Protein AF-A0A3M1YVD2-F1 (afdb_monomer)

Radius of gyration: 32.81 Å; Cα contacts (8 Å, |Δi|>4): 5; chains: 1; bounding box: 66×72×77 Å

Solvent-accessible surface area (backbone atoms only — not comparable to full-atom values): 8981 Å² total; per-residue (Å²): 136,86,85,81,81,82,74,85,73,77,80,91,67,62,67,70,61,57,51,52,56,48,51,69,60,57,77,75,71,85,79,88,83,87,88,84,79,92,87,87,89,78,86,72,72,75,71,64,61,64,69,62,63,71,75,68,77,84,78,88,84,81,66,70,65,62,61,47,55,55,51,52,54,55,51,60,64,66,71,64,75,50,72,67,56,50,54,52,49,66,75,49,67,90,67,87,78,50,72,67,59,52,44,69,74,47,42,62,57,59,53,49,53,50,52,55,49,51,52,52,52,52,49,53,52,51,52,53,54,49,51,68,69,76,105

Foldseek 3Di:
DDDDDDDPDDPPDDVVVVVVVCVVVVVPPPDDDDDDDDDDPDPPPPPVVPVVVVVPPPPPDDDPVVVVVVVVVVVVVVVDQPPVNVVVCVVPPPDDQDPVNVCVVCVVVVVVVVVVVVVVVVVVVVVVVVVVVVD

Secondary structure (DSSP, 8-state):
--------------HHHHHHHHHHHHTT--S----------SSSTTTHHHHHHSTTSSS--S-HHHHHHHHHHHHHTTS---HHHHHHHHHS-S----HHHHHHHHHHHHHHHHHHHHHHHHHHHHHHHHHHHH-

Structure (mmCIF, N/CA/C/O backbone):
data_AF-A0A3M1YVD2-F1
#
_entry.id   AF-A0A3M1YVD2-F1
#
loop_
_atom_site.group_PDB
_atom_site.id
_atom_site.type_symbol
_atom_site.label_atom_id
_atom_site.label_alt_id
_atom_site.label_comp_id
_atom_site.label_asym_id
_atom_site.label_entity_id
_atom_site.label_seq_id
_atom_site.pdbx_PDB_ins_code
_atom_site.Cartn_x
_atom_site.Cartn_y
_atom_site.Cartn_z
_atom_site.occupancy
_atom_site.B_iso_or_equiv
_atom_site.auth_seq_id
_atom_site.auth_comp_id
_atom_site.auth_asym_id
_atom_site.auth_atom_id
_atom_site.pdbx_PDB_model_num
ATOM 1 N N . MET A 1 1 ? 18.889 22.674 34.746 1.00 39.16 1 MET A N 1
ATOM 2 C CA . MET A 1 1 ? 17.460 23.056 34.645 1.00 39.16 1 MET A CA 1
ATOM 3 C C . MET A 1 1 ? 16.986 22.858 33.208 1.00 39.16 1 MET A C 1
ATOM 5 O O . MET A 1 1 ? 17.497 23.528 32.322 1.00 39.16 1 MET A O 1
ATOM 9 N N . ALA A 1 2 ? 16.073 21.917 32.948 1.00 52.41 2 ALA A N 1
ATOM 10 C CA . ALA A 1 2 ? 15.639 21.578 31.588 1.00 52.41 2 ALA A CA 1
ATOM 11 C C . ALA A 1 2 ? 14.331 22.305 31.221 1.00 52.41 2 ALA A C 1
ATOM 13 O O . ALA A 1 2 ? 13.272 22.030 31.788 1.00 52.41 2 ALA A O 1
ATOM 14 N N . ARG A 1 3 ? 14.405 23.240 30.266 1.00 52.72 3 ARG A N 1
ATOM 15 C CA . ARG A 1 3 ? 13.254 23.973 29.715 1.00 52.72 3 ARG A CA 1
ATOM 16 C C . ARG A 1 3 ? 12.412 23.031 28.840 1.00 52.72 3 ARG A C 1
ATOM 18 O O . ARG A 1 3 ? 12.840 22.642 27.757 1.00 52.72 3 ARG A O 1
ATOM 25 N N . ARG A 1 4 ? 11.209 22.653 29.291 1.00 57.66 4 ARG A N 1
ATOM 26 C CA . ARG A 1 4 ? 10.265 21.837 28.501 1.00 57.66 4 ARG A CA 1
ATOM 27 C C . ARG A 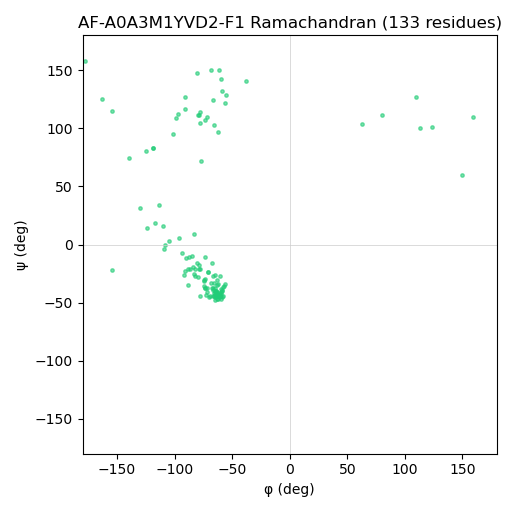1 4 ? 9.541 22.717 27.475 1.00 57.66 4 ARG A C 1
ATOM 29 O O . ARG A 1 4 ? 8.737 23.570 27.835 1.00 57.66 4 ARG A O 1
ATOM 36 N N . LYS A 1 5 ? 9.837 22.499 26.190 1.00 61.72 5 LYS A N 1
ATOM 37 C CA . LYS A 1 5 ? 9.231 23.181 25.034 1.00 61.72 5 LYS A CA 1
ATOM 38 C C . LYS A 1 5 ? 7.798 22.657 24.831 1.00 61.72 5 LYS A C 1
ATOM 40 O O . LYS A 1 5 ? 7.602 21.517 24.420 1.00 61.72 5 LYS A O 1
ATOM 45 N N . SER A 1 6 ? 6.800 23.475 25.163 1.00 53.78 6 SER A N 1
ATOM 46 C CA . SER A 1 6 ? 5.372 23.204 24.945 1.00 53.78 6 SER A CA 1
ATOM 47 C C . SER A 1 6 ? 5.066 23.162 23.441 1.00 53.78 6 SER A C 1
ATOM 49 O O . SER A 1 6 ? 4.963 24.207 22.799 1.00 53.78 6 SER A O 1
ATOM 51 N N . ARG A 1 7 ? 4.912 21.965 22.865 1.00 60.66 7 ARG A N 1
ATOM 52 C CA . ARG A 1 7 ? 4.338 21.795 21.522 1.00 60.66 7 ARG A CA 1
ATOM 53 C C . ARG A 1 7 ? 2.818 21.889 21.648 1.00 60.66 7 ARG A C 1
ATOM 55 O O . ARG A 1 7 ? 2.202 21.011 22.251 1.00 60.66 7 ARG A O 1
ATOM 62 N N . LYS A 1 8 ? 2.228 22.960 21.108 1.00 58.62 8 LYS A N 1
ATOM 63 C CA . LYS A 1 8 ? 0.778 23.094 20.928 1.00 58.62 8 LYS A CA 1
ATOM 64 C C . LYS A 1 8 ? 0.331 21.981 19.973 1.00 58.62 8 LYS A C 1
ATOM 66 O O . LYS A 1 8 ? 0.511 22.099 18.769 1.00 58.62 8 LYS A O 1
ATOM 71 N N . LYS A 1 9 ? -0.156 20.864 20.515 1.00 60.84 9 LYS A N 1
ATOM 72 C CA . LYS A 1 9 ? -0.858 19.839 19.737 1.00 60.84 9 LYS A CA 1
ATOM 73 C C . LYS A 1 9 ? -2.262 20.385 19.507 1.00 60.84 9 LYS A C 1
ATOM 75 O O . LYS A 1 9 ? -3.047 20.429 20.452 1.00 60.84 9 LYS A O 1
ATOM 80 N N . SER A 1 10 ? -2.547 20.858 18.300 1.00 62.81 10 SER A N 1
ATOM 81 C CA . SER A 1 10 ? -3.932 21.018 17.871 1.00 62.81 10 SER A CA 1
ATOM 82 C C . SER A 1 10 ? -4.603 19.638 17.946 1.00 62.81 10 SER A C 1
ATOM 84 O O . SER A 1 10 ? -4.001 18.642 17.528 1.00 62.81 10 SER A O 1
ATOM 86 N N . PRO A 1 11 ? -5.793 19.530 18.553 1.00 68.75 11 PRO A N 1
ATOM 87 C CA . PRO A 1 11 ? -6.604 18.325 18.463 1.00 68.75 11 PRO A CA 1
ATOM 88 C C . PRO A 1 11 ? -6.845 17.997 16.984 1.00 68.75 11 PRO A C 1
ATOM 90 O O . PRO A 1 11 ? -7.241 18.880 16.229 1.00 68.75 11 PRO A O 1
ATOM 93 N N . ASN A 1 12 ? -6.579 16.756 16.567 1.00 71.50 12 ASN A N 1
ATOM 94 C CA . ASN A 1 12 ? -6.918 16.281 15.224 1.00 71.50 12 ASN A CA 1
ATOM 95 C C . ASN A 1 12 ? -8.426 15.997 15.184 1.00 71.50 12 ASN A C 1
ATOM 97 O O . ASN A 1 12 ? -8.847 14.848 15.298 1.00 71.50 12 ASN A O 1
ATOM 101 N N . ILE A 1 13 ? -9.221 17.065 15.190 1.00 78.75 13 ILE A N 1
ATOM 102 C CA . ILE A 1 13 ? -10.673 17.000 15.044 1.00 78.75 13 ILE A C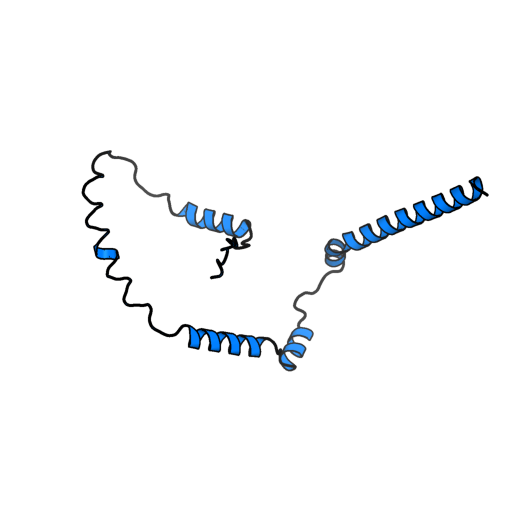A 1
ATOM 103 C C . ILE A 1 13 ? -10.954 17.123 13.540 1.00 78.75 13 ILE A C 1
ATOM 105 O O . ILE A 1 13 ? -10.431 18.058 12.927 1.00 78.75 13 ILE A O 1
ATOM 109 N N . PRO A 1 14 ? -11.718 16.196 12.938 1.00 78.25 14 PRO A N 1
ATOM 110 C CA . PRO A 1 14 ? -12.099 16.284 11.530 1.00 78.25 14 PRO A CA 1
ATOM 111 C C . PRO A 1 14 ? -12.884 17.577 11.263 1.00 78.25 14 PRO A C 1
ATOM 113 O O . PRO A 1 14 ? -13.659 18.019 12.113 1.00 78.25 14 PRO A O 1
ATOM 116 N N . GLN A 1 15 ? -12.653 18.196 10.100 1.00 79.56 15 GLN A N 1
ATOM 117 C CA . GLN A 1 15 ? -13.240 19.494 9.732 1.00 79.56 15 GLN A CA 1
ATOM 118 C C . GLN A 1 15 ? -14.772 19.487 9.785 1.00 79.56 15 GLN A C 1
ATOM 120 O O . GLN A 1 15 ? -15.352 20.444 10.291 1.00 79.56 15 GLN A O 1
ATOM 125 N N . ASP A 1 16 ? -15.396 18.370 9.423 1.00 81.38 16 ASP A N 1
ATOM 126 C CA . ASP A 1 16 ? -16.852 18.192 9.440 1.00 81.38 16 ASP A CA 1
ATOM 127 C C . ASP A 1 16 ? -17.462 18.426 10.836 1.00 81.38 16 ASP A C 1
ATOM 129 O O . ASP A 1 16 ? -18.518 19.038 10.974 1.00 81.38 16 ASP A O 1
ATOM 133 N N . VAL A 1 17 ? -16.757 18.031 11.905 1.00 84.06 17 VAL A N 1
ATOM 134 C CA . VAL A 1 17 ? -17.219 18.227 13.294 1.00 84.06 17 VAL A CA 1
ATOM 135 C C . VAL A 1 17 ? -17.109 19.695 13.719 1.00 84.06 17 VAL A C 1
ATOM 137 O O . VAL A 1 17 ? -17.888 20.168 14.545 1.00 84.06 17 VAL A O 1
ATOM 140 N N . LEU A 1 18 ? -16.147 20.439 13.165 1.00 79.81 18 LEU A N 1
ATOM 141 C CA . LEU A 1 18 ? -16.014 21.874 13.426 1.00 79.81 18 LEU A CA 1
ATOM 142 C C . LEU A 1 18 ? -17.089 22.682 12.701 1.00 79.81 18 LEU A C 1
ATOM 144 O O . LEU A 1 18 ? -17.544 23.686 13.245 1.00 79.81 18 LEU A O 1
ATOM 148 N N . GLU A 1 19 ? -17.476 22.267 11.498 1.00 82.88 19 GLU A N 1
ATOM 149 C CA . GLU A 1 19 ? -18.551 22.905 10.738 1.00 82.88 19 GLU A CA 1
ATOM 150 C C . GLU A 1 19 ? -19.911 22.639 11.381 1.00 82.88 19 GLU A C 1
ATOM 152 O O . GLU A 1 19 ? -20.643 23.592 11.644 1.00 82.88 19 GLU A O 1
ATOM 157 N N . GLN A 1 20 ? -20.185 21.395 11.783 1.00 86.06 20 GLN A N 1
ATOM 158 C CA . GLN A 1 20 ? -21.401 21.059 12.523 1.00 86.06 20 GLN A CA 1
ATOM 159 C C . GLN A 1 20 ? -21.517 21.859 13.832 1.00 86.06 20 GLN A C 1
ATOM 161 O O . GLN A 1 20 ? -22.558 22.447 14.111 1.00 86.06 20 GLN A O 1
ATOM 166 N N . ALA A 1 21 ? -20.430 21.975 14.605 1.00 83.50 21 ALA A N 1
ATOM 167 C CA . ALA A 1 21 ? -20.429 22.762 15.840 1.00 83.50 21 ALA A CA 1
ATOM 168 C C . ALA A 1 21 ? -20.609 24.274 15.604 1.00 83.50 21 ALA A C 1
ATOM 170 O O . ALA A 1 21 ? -21.085 24.986 16.490 1.00 83.50 21 ALA A O 1
ATOM 171 N N . ARG A 1 22 ? -20.207 24.795 14.435 1.00 80.62 22 ARG A N 1
ATOM 172 C CA . ARG A 1 22 ? -20.486 26.189 14.051 1.00 80.62 22 ARG A CA 1
ATOM 173 C C . ARG A 1 22 ? -21.945 26.379 13.671 1.00 80.62 22 ARG A C 1
ATOM 175 O O . ARG A 1 22 ? -22.496 27.417 14.006 1.00 80.62 22 ARG A O 1
ATOM 182 N N . GLN A 1 23 ? -22.545 25.399 13.008 1.00 80.88 23 GLN A N 1
ATOM 183 C CA . GLN A 1 23 ? -23.944 25.444 12.603 1.00 80.88 23 GLN A CA 1
ATOM 184 C C . GLN A 1 23 ? -24.877 25.342 13.819 1.00 80.88 23 GLN A C 1
ATOM 186 O O . GLN A 1 23 ? -25.750 26.183 13.984 1.00 80.88 23 GLN A O 1
ATOM 191 N N . GLU A 1 24 ? -24.597 24.425 14.750 1.00 76.31 24 GLU A N 1
ATOM 192 C CA . GLU A 1 24 ? -25.357 24.284 16.004 1.00 76.31 24 GLU A CA 1
ATOM 193 C C . GLU A 1 24 ? -25.258 25.520 16.921 1.00 76.31 24 GLU A C 1
ATOM 195 O O . GLU A 1 24 ? -26.201 25.821 17.646 1.00 76.31 24 GLU A O 1
ATOM 200 N N . ASN A 1 25 ? -24.142 26.260 16.893 1.00 68.44 25 ASN A N 1
ATOM 201 C CA . ASN A 1 25 ? -24.001 27.517 17.643 1.00 68.44 25 ASN A CA 1
ATOM 202 C C . ASN A 1 25 ? -24.488 28.757 16.872 1.00 68.44 25 ASN A C 1
ATOM 204 O O . ASN A 1 25 ? -24.718 29.792 17.496 1.00 68.44 25 ASN A O 1
ATOM 208 N N . GLY A 1 26 ? -24.576 28.688 15.541 1.00 56.25 26 GLY A N 1
ATOM 209 C CA . GLY A 1 26 ? -25.026 29.788 14.686 1.00 56.25 26 GLY A CA 1
ATOM 210 C C . GLY A 1 26 ? -26.537 30.008 14.746 1.00 56.25 26 GLY A C 1
ATOM 211 O O . GLY A 1 26 ? -26.975 31.150 14.684 1.00 56.25 26 GLY A O 1
ATOM 212 N N . ASP A 1 27 ? -27.308 28.942 14.971 1.00 50.94 27 ASP A N 1
ATOM 213 C CA . ASP A 1 27 ? -28.780 28.965 15.028 1.00 50.94 27 ASP A CA 1
ATOM 214 C C . ASP A 1 27 ? -29.368 29.386 16.396 1.00 50.94 27 ASP A C 1
ATOM 216 O O . ASP A 1 27 ? -30.572 29.287 16.611 1.00 50.94 27 ASP A O 1
ATOM 220 N N . VAL A 1 28 ? -28.554 29.874 17.346 1.00 53.00 28 VAL A N 1
ATOM 221 C CA . VAL A 1 28 ? -29.027 30.342 18.676 1.00 53.00 28 VAL A CA 1
ATOM 222 C C . VAL A 1 28 ? -28.911 31.869 18.837 1.00 53.00 28 VAL A C 1
ATOM 224 O O . VAL A 1 28 ? -28.959 32.386 19.950 1.00 53.00 28 VAL A O 1
ATOM 227 N N . ALA A 1 29 ? -28.741 32.625 17.748 1.00 53.00 29 ALA A N 1
ATOM 228 C CA . ALA A 1 29 ? -28.556 34.080 17.810 1.00 53.00 29 ALA A CA 1
ATOM 229 C C . ALA A 1 29 ? -29.462 34.886 16.865 1.00 53.00 29 ALA A C 1
ATOM 231 O O . ALA A 1 29 ? -29.077 35.971 16.435 1.00 53.00 29 ALA A O 1
ATOM 232 N N . GLU A 1 30 ? -30.673 34.404 16.588 1.00 53.00 30 GLU A N 1
ATOM 233 C CA . GLU A 1 30 ? -31.735 35.240 16.022 1.00 53.00 30 GLU A CA 1
ATOM 234 C C . GLU A 1 30 ? -32.920 35.289 16.988 1.00 53.00 30 GLU A C 1
ATOM 236 O O . GLU A 1 30 ? -33.859 34.515 16.867 1.00 53.00 30 GLU A O 1
ATOM 241 N N . ASP A 1 31 ? -32.831 36.175 17.985 1.00 47.41 31 ASP A N 1
ATOM 242 C CA . ASP A 1 31 ? -33.984 36.965 18.428 1.00 47.41 31 ASP A CA 1
ATOM 243 C C . ASP A 1 31 ? -33.542 38.178 19.274 1.00 47.41 31 ASP A C 1
ATOM 245 O O . ASP A 1 31 ? -32.835 38.059 20.273 1.00 47.41 31 ASP A O 1
ATOM 249 N N . GLU A 1 32 ? -33.996 39.346 18.812 1.00 48.28 32 GLU A N 1
ATOM 250 C CA . GLU A 1 32 ? -34.186 40.619 19.521 1.00 48.28 32 GLU A CA 1
ATOM 251 C C . GLU A 1 32 ? -32.968 41.344 20.138 1.00 48.28 32 GLU A C 1
ATOM 253 O O . GLU A 1 32 ? -32.531 41.095 21.258 1.00 48.28 32 GLU A O 1
ATOM 258 N N . ASN A 1 33 ? -32.516 42.411 19.470 1.00 38.72 33 ASN A N 1
ATOM 259 C CA . ASN A 1 33 ? -32.923 43.790 19.799 1.00 38.72 33 ASN A CA 1
ATOM 260 C C . ASN A 1 33 ? -31.883 44.782 19.248 1.00 38.72 33 ASN A C 1
ATOM 262 O O . ASN A 1 33 ? -30.745 44.868 19.712 1.00 38.72 33 ASN A O 1
ATOM 266 N N . ALA A 1 34 ? -32.291 45.527 18.225 1.00 47.06 34 ALA A N 1
ATOM 267 C CA . ALA A 1 34 ? -31.571 46.690 17.749 1.00 47.06 34 ALA A CA 1
ATOM 268 C C . ALA A 1 34 ? -31.891 47.889 18.648 1.00 47.06 34 ALA A C 1
ATOM 270 O O . ALA A 1 34 ? -33.034 48.057 19.056 1.00 47.06 34 ALA A O 1
ATOM 271 N N . GLN A 1 35 ? -30.892 48.766 18.800 1.00 43.97 35 GLN A N 1
ATOM 272 C CA . GLN A 1 35 ? -30.976 50.175 19.207 1.00 43.97 35 GLN A CA 1
ATOM 273 C C . GLN A 1 35 ? -30.432 50.504 20.612 1.00 43.97 35 GLN A C 1
ATOM 275 O O . GLN A 1 35 ? -30.843 49.945 21.625 1.00 43.97 35 GLN A O 1
ATOM 280 N N . SER A 1 36 ? -29.536 51.501 20.591 1.00 43.59 36 SER A N 1
ATOM 281 C CA . SER A 1 36 ? -29.203 52.471 21.648 1.00 43.59 36 SER A CA 1
ATOM 282 C C . SER A 1 36 ? -27.802 52.385 22.277 1.00 43.59 36 SER A C 1
ATOM 284 O O . SER A 1 36 ? -27.530 51.614 23.187 1.00 43.59 36 SER A O 1
ATOM 286 N N . GLU A 1 37 ? -26.967 53.300 21.773 1.00 49.28 37 GLU A N 1
ATOM 287 C CA . GLU A 1 37 ? -26.202 54.297 22.538 1.00 49.28 37 GLU A CA 1
ATOM 288 C C . GLU A 1 37 ? -24.888 53.909 23.242 1.00 49.28 37 GLU A C 1
ATOM 290 O O . GLU A 1 37 ? -24.813 53.244 24.272 1.00 49.28 37 GLU A O 1
ATOM 295 N N . GLU A 1 38 ? -23.829 54.483 22.664 1.00 52.91 38 GLU A N 1
ATOM 296 C CA . GLU A 1 38 ? -22.628 54.972 23.327 1.00 5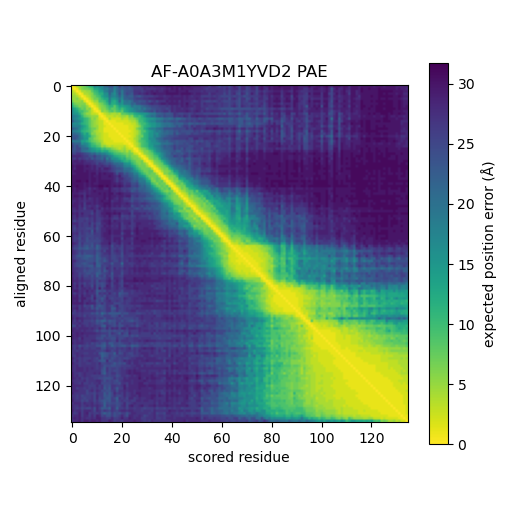2.9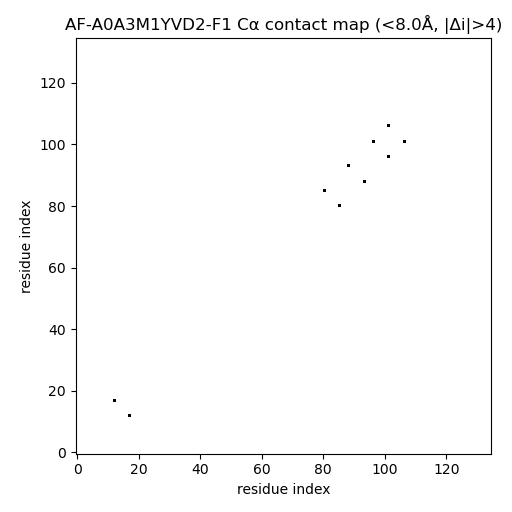1 38 GLU A CA 1
ATOM 297 C C . GLU A 1 38 ? -22.911 55.643 24.680 1.00 52.91 38 GLU A C 1
ATOM 299 O O . GLU A 1 38 ? -23.808 56.471 24.802 1.00 52.91 38 GLU A O 1
ATOM 304 N N . THR A 1 39 ? -22.011 55.363 25.628 1.00 50.06 39 THR A N 1
ATOM 305 C CA . THR A 1 39 ? -21.581 56.134 26.816 1.00 50.06 39 THR A CA 1
ATOM 306 C C . THR A 1 39 ? -21.754 55.357 28.122 1.00 50.06 39 THR A C 1
ATOM 308 O O . THR A 1 39 ? -22.844 55.264 28.662 1.00 50.06 39 THR A O 1
ATOM 311 N N . ALA A 1 40 ? -20.637 54.805 28.628 1.00 49.78 40 ALA A N 1
ATOM 312 C CA . ALA A 1 40 ? -20.310 54.566 30.051 1.00 49.78 40 ALA A CA 1
ATOM 313 C C . ALA A 1 40 ? -19.405 53.332 30.240 1.00 49.78 40 ALA A C 1
ATOM 315 O O . ALA A 1 40 ? -19.735 52.390 30.956 1.00 49.78 40 ALA A O 1
ATOM 316 N N . THR A 1 41 ? -18.216 53.325 29.639 1.00 54.31 41 THR A N 1
ATOM 317 C CA . THR A 1 41 ? -17.187 52.319 29.943 1.00 54.31 41 THR A CA 1
ATOM 318 C C . THR A 1 41 ? -15.945 53.002 30.486 1.00 54.31 41 THR A C 1
ATOM 320 O O . THR A 1 41 ? -15.004 53.231 29.737 1.00 54.31 41 THR A O 1
ATOM 323 N N . GLU A 1 42 ? -15.916 53.314 31.785 1.00 53.72 42 GLU A N 1
ATOM 324 C CA . GLU A 1 42 ? -14.610 53.477 32.450 1.00 53.72 42 GLU A CA 1
ATOM 325 C C . GLU A 1 42 ? -14.586 53.219 33.964 1.00 53.72 42 GLU A C 1
ATOM 327 O O . GLU A 1 42 ? -13.546 52.824 34.479 1.00 53.72 42 GLU A O 1
ATOM 332 N N . ASN A 1 43 ? -15.705 53.304 34.695 1.00 52.53 43 ASN A N 1
ATOM 333 C CA . ASN A 1 43 ? -15.639 53.266 36.168 1.00 52.53 43 ASN A CA 1
ATOM 334 C C . ASN A 1 43 ? -16.071 51.962 36.870 1.00 52.53 43 ASN A C 1
ATOM 336 O O . ASN A 1 43 ? -15.987 51.889 38.093 1.00 52.53 43 ASN A O 1
ATOM 340 N N . GLU A 1 44 ? -16.437 50.892 36.154 1.00 50.31 44 GLU A N 1
ATOM 341 C CA . GLU A 1 44 ? -16.854 49.617 36.785 1.00 50.31 44 GLU A CA 1
ATOM 342 C C . GLU A 1 44 ? -15.837 48.463 36.640 1.00 50.31 44 GLU A C 1
ATOM 344 O O . GLU A 1 44 ? -16.023 47.364 37.166 1.00 50.31 44 GLU A O 1
ATOM 349 N N . ALA A 1 45 ? -14.705 48.701 35.971 1.00 51.81 45 ALA A N 1
ATOM 350 C CA . ALA A 1 45 ? -13.710 47.663 35.692 1.00 51.81 45 ALA A CA 1
ATOM 351 C C . ALA A 1 45 ? -12.764 47.354 36.873 1.00 51.81 45 ALA A C 1
ATOM 353 O O . ALA A 1 45 ? -12.110 46.309 36.883 1.00 51.81 45 ALA A O 1
ATOM 354 N N . VAL A 1 46 ? -12.687 48.219 37.892 1.00 54.47 46 VAL A N 1
ATOM 355 C CA . VAL A 1 46 ? -11.659 48.100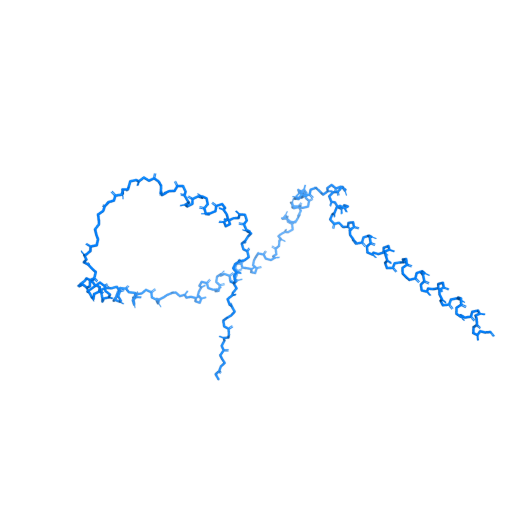 38.947 1.00 54.47 46 VAL A CA 1
ATOM 356 C C . VAL A 1 46 ? -12.132 47.270 40.152 1.00 54.47 46 VAL A C 1
ATOM 358 O O . VAL A 1 46 ? -11.329 46.598 40.796 1.00 54.47 46 VAL A O 1
ATOM 361 N N . VAL A 1 47 ? -13.441 47.200 40.427 1.00 55.00 47 VAL A N 1
ATOM 362 C CA . VAL A 1 47 ? -13.965 46.535 41.644 1.00 55.00 47 VAL A CA 1
ATOM 363 C C . VAL A 1 47 ? -14.291 45.042 41.428 1.00 55.00 47 VAL A C 1
ATOM 365 O O . VAL A 1 47 ? -14.245 44.239 42.366 1.00 55.00 47 VAL A O 1
ATOM 368 N N . ALA A 1 48 ? -14.540 44.607 40.188 1.00 52.75 48 ALA A N 1
ATOM 369 C CA . ALA A 1 48 ? -14.885 43.213 39.873 1.00 52.75 48 ALA A CA 1
ATOM 370 C C . ALA A 1 48 ? -13.674 42.250 39.839 1.00 52.75 48 ALA A C 1
ATOM 372 O O . ALA A 1 48 ? -13.825 41.033 40.007 1.00 52.75 48 ALA A O 1
ATOM 373 N N . VAL A 1 49 ? -12.455 42.772 39.665 1.00 54.72 49 VAL A N 1
ATOM 374 C CA . VAL A 1 49 ? -11.232 41.962 39.500 1.00 54.72 49 VAL A CA 1
ATOM 375 C C . VAL A 1 49 ? -10.695 41.439 40.840 1.00 54.72 49 VAL A C 1
ATOM 377 O O . VAL A 1 49 ? -10.137 40.339 40.908 1.00 54.72 49 VAL A O 1
ATOM 380 N N . GLU A 1 50 ? -10.942 42.142 41.947 1.00 50.75 50 GLU A N 1
ATOM 381 C CA . GLU A 1 50 ? -10.368 41.779 43.248 1.00 50.75 50 GLU A CA 1
ATOM 382 C C . GLU A 1 50 ? -11.157 40.677 43.985 1.00 50.75 50 GLU A C 1
ATOM 384 O O . GLU A 1 50 ? -10.585 39.852 44.703 1.00 50.75 50 GLU A O 1
ATOM 389 N N . ARG A 1 51 ? -12.469 40.554 43.737 1.00 49.44 51 ARG A N 1
ATOM 390 C CA . ARG A 1 51 ? -13.309 39.505 44.354 1.00 49.44 51 ARG A CA 1
ATOM 391 C C . ARG A 1 51 ? -13.146 38.123 43.705 1.00 49.44 51 ARG A C 1
ATOM 393 O O . ARG A 1 51 ? -13.40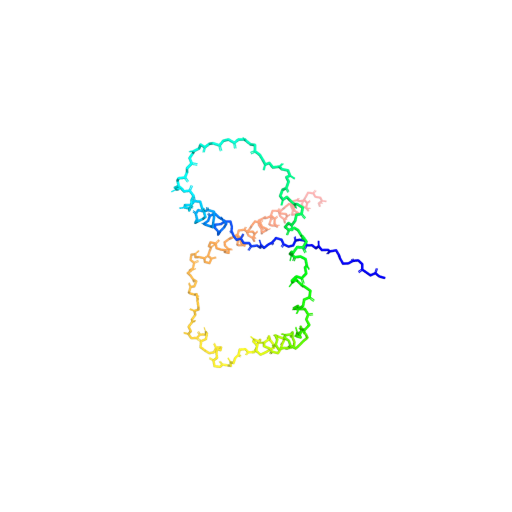5 37.103 44.349 1.00 49.44 51 ARG A O 1
ATOM 400 N N . ARG A 1 52 ? -12.653 38.046 42.461 1.00 51.38 52 ARG A N 1
ATOM 401 C CA . ARG A 1 52 ? -12.484 36.777 41.719 1.00 51.38 52 ARG A CA 1
ATOM 402 C C . ARG A 1 52 ? -11.174 36.045 42.041 1.00 51.38 52 ARG A C 1
ATOM 404 O O . ARG A 1 52 ? -11.081 34.832 41.841 1.00 51.38 52 ARG A O 1
ATOM 411 N N . SER A 1 53 ? -10.180 36.741 42.594 1.00 50.91 53 SER A N 1
ATOM 412 C CA . SER A 1 53 ? -8.847 36.187 42.881 1.00 50.91 53 SER A CA 1
ATOM 413 C C . SER A 1 53 ? -8.765 35.424 44.214 1.00 50.91 53 SER A C 1
ATOM 415 O O . SER A 1 53 ? -7.979 34.480 44.337 1.00 50.91 53 SER A O 1
ATOM 417 N N . ARG A 1 54 ? -9.624 35.736 45.197 1.00 48.97 54 ARG A N 1
ATOM 418 C CA . ARG A 1 54 ? -9.598 35.084 46.525 1.00 48.97 54 ARG A CA 1
ATOM 419 C C . ARG A 1 54 ? -10.318 33.731 46.585 1.00 48.97 54 ARG A C 1
ATOM 421 O O . ARG A 1 54 ? -9.977 32.900 47.423 1.00 48.97 54 ARG A O 1
ATOM 428 N N . ARG A 1 55 ? -11.243 33.436 45.662 1.00 49.50 55 ARG A N 1
ATOM 429 C CA . ARG A 1 55 ? -12.011 32.168 45.661 1.00 49.50 55 ARG A CA 1
ATOM 430 C C . ARG A 1 55 ? -11.305 30.988 44.975 1.00 49.50 55 ARG A C 1
ATOM 432 O O . ARG A 1 55 ? -11.752 29.852 45.110 1.00 49.50 55 ARG A O 1
ATOM 439 N N . ARG A 1 56 ? -10.188 31.216 44.270 1.00 53.00 56 ARG A N 1
ATOM 440 C CA . ARG A 1 56 ? -9.478 30.174 43.495 1.00 53.00 56 ARG A CA 1
ATOM 441 C C . ARG A 1 56 ? -8.338 29.460 44.230 1.00 53.00 56 ARG A C 1
ATOM 443 O O . ARG A 1 56 ? -7.820 28.482 43.705 1.00 53.00 56 ARG A O 1
ATOM 450 N N . ARG A 1 57 ? -7.957 29.890 45.438 1.00 52.25 57 ARG A N 1
ATOM 451 C CA . ARG A 1 57 ? -6.760 29.369 46.136 1.00 52.25 57 ARG A CA 1
ATOM 452 C C . ARG A 1 57 ? -7.004 28.252 47.162 1.00 52.25 57 ARG A C 1
ATOM 454 O O . ARG A 1 57 ? -6.060 27.839 47.818 1.00 52.25 57 ARG A O 1
ATOM 461 N N . ARG A 1 58 ? -8.227 27.724 47.300 1.00 51.91 58 ARG A N 1
ATOM 462 C CA . ARG A 1 58 ? -8.550 26.693 48.317 1.00 51.91 58 ARG A CA 1
ATOM 463 C C . ARG A 1 58 ? -8.994 25.325 47.773 1.00 51.91 58 ARG A C 1
ATOM 465 O O . ARG A 1 58 ? -9.580 24.546 48.509 1.00 51.91 58 ARG A O 1
ATOM 472 N N . ARG A 1 59 ? -8.728 24.998 46.500 1.00 55.84 59 ARG A N 1
ATOM 473 C CA . ARG A 1 59 ? -9.180 23.727 45.880 1.00 55.84 59 ARG A CA 1
ATOM 474 C C . ARG A 1 59 ? -8.080 22.849 45.262 1.00 55.84 59 ARG A C 1
ATOM 476 O O . ARG A 1 59 ? -8.398 21.932 44.516 1.00 55.84 59 ARG A O 1
ATOM 483 N N . SER A 1 60 ? -6.800 23.089 45.552 1.00 57.22 60 SER A N 1
ATOM 484 C CA . SER A 1 60 ? -5.684 22.405 44.871 1.00 57.22 60 SER A CA 1
ATOM 485 C C . SER A 1 60 ? -4.860 21.464 45.755 1.00 57.22 60 SER A C 1
ATOM 487 O O . SER A 1 60 ? -3.654 21.338 45.556 1.00 57.22 60 SER A O 1
ATOM 489 N N . SER A 1 61 ? -5.477 20.796 46.726 1.00 63.69 61 SER A N 1
ATOM 490 C CA . SER A 1 61 ? -4.764 19.865 47.605 1.00 63.69 61 SER A CA 1
ATOM 491 C C . SER A 1 61 ? -5.589 18.612 47.884 1.00 63.69 61 SER A C 1
ATOM 493 O O . SER A 1 61 ? -6.146 18.487 48.966 1.00 63.69 61 SER A O 1
ATOM 495 N N . GLN A 1 62 ? -5.689 17.716 46.889 1.00 59.91 62 GLN A N 1
ATOM 496 C CA . GLN A 1 62 ? -5.907 16.263 47.042 1.00 59.91 62 GLN A CA 1
ATOM 497 C C . GLN A 1 62 ? -5.920 15.549 45.662 1.00 59.91 62 GLN A C 1
ATOM 499 O O . GLN A 1 62 ? -6.135 16.190 44.634 1.00 59.91 62 GLN A O 1
ATOM 504 N N . PRO A 1 63 ? -5.655 14.231 45.590 1.00 56.72 63 PRO A N 1
ATOM 505 C CA . PRO A 1 63 ? -4.365 13.595 45.338 1.00 56.72 63 PRO A CA 1
ATOM 506 C C . PRO A 1 63 ? -4.216 13.161 43.863 1.00 56.72 63 PRO A C 1
ATOM 508 O O . PRO A 1 63 ? -4.825 12.194 43.401 1.00 56.72 63 PRO A O 1
ATOM 511 N N . SER A 1 64 ? -3.363 13.847 43.103 1.00 68.25 64 SER A N 1
ATOM 512 C CA . SER A 1 64 ? -3.104 13.522 41.691 1.00 68.25 64 SER A CA 1
ATOM 513 C C . SER A 1 64 ? -2.315 12.219 41.498 1.00 68.25 64 SER A C 1
ATOM 515 O O . SER A 1 64 ? -2.439 11.589 40.451 1.00 68.25 64 SER A O 1
ATOM 517 N N . ALA A 1 65 ? -1.549 11.782 42.503 1.00 70.00 65 ALA A N 1
ATOM 518 C CA . ALA A 1 65 ? -0.763 10.550 42.446 1.00 70.00 65 ALA A CA 1
ATOM 519 C C . ALA A 1 65 ? -1.638 9.284 42.526 1.00 70.00 65 ALA A C 1
ATOM 521 O O . ALA A 1 65 ? -1.470 8.379 41.710 1.00 70.00 65 ALA A O 1
ATOM 522 N N . ALA A 1 66 ? -2.629 9.254 43.427 1.00 72.81 66 ALA A N 1
ATOM 523 C CA . ALA A 1 66 ? -3.539 8.114 43.583 1.00 72.81 66 ALA A CA 1
ATOM 524 C C . ALA A 1 66 ? -4.398 7.887 42.324 1.00 72.81 66 ALA A C 1
ATOM 526 O O . ALA A 1 66 ? -4.469 6.776 41.805 1.00 72.81 66 ALA A O 1
ATOM 527 N N . ARG A 1 67 ? -4.945 8.966 41.743 1.00 75.69 67 ARG A N 1
ATOM 528 C CA . ARG A 1 67 ? -5.702 8.891 40.478 1.00 75.69 67 ARG A CA 1
ATOM 529 C C . 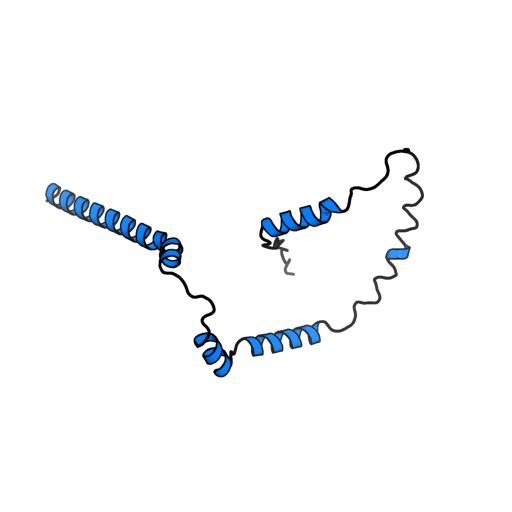ARG A 1 67 ? -4.847 8.465 39.281 1.00 75.69 67 ARG A C 1
ATOM 531 O O . ARG A 1 67 ? -5.380 7.943 38.303 1.00 75.69 67 ARG A O 1
ATOM 538 N N . LYS A 1 68 ? -3.535 8.712 39.320 1.00 79.19 68 LYS A N 1
ATOM 539 C CA . LYS A 1 68 ? -2.617 8.313 38.247 1.00 79.19 68 LYS A CA 1
ATOM 540 C C . LYS A 1 68 ? -2.284 6.822 38.333 1.00 79.19 68 LYS A C 1
ATOM 542 O O . LYS A 1 68 ? -2.402 6.135 37.324 1.00 79.19 68 LYS A O 1
ATOM 547 N N . ALA A 1 69 ? -1.998 6.318 39.534 1.00 80.44 69 ALA A N 1
ATOM 548 C CA . ALA A 1 69 ? -1.779 4.892 39.773 1.00 80.44 69 ALA A CA 1
ATOM 549 C C . ALA A 1 69 ? -3.008 4.044 39.393 1.00 80.44 69 ALA A C 1
ATOM 551 O O . ALA A 1 69 ? -2.874 3.015 38.732 1.00 80.44 69 ALA A O 1
ATOM 552 N N . GLU A 1 70 ? -4.217 4.515 39.714 1.00 81.19 70 GLU A N 1
ATOM 553 C CA . GLU A 1 70 ? -5.459 3.826 39.346 1.00 81.19 70 GLU A CA 1
ATOM 554 C C . GLU A 1 70 ? -5.677 3.764 37.821 1.00 81.19 70 GLU A C 1
ATOM 556 O O . GLU A 1 70 ? -6.108 2.741 37.283 1.00 81.19 70 GLU A O 1
ATOM 561 N N . ARG A 1 71 ? -5.322 4.829 37.087 1.00 80.56 71 ARG A N 1
ATOM 562 C CA . ARG A 1 71 ? -5.376 4.831 35.615 1.00 80.56 71 ARG A CA 1
ATOM 563 C C . ARG A 1 71 ? -4.374 3.863 34.992 1.00 80.56 71 ARG A C 1
ATOM 565 O O . ARG A 1 71 ? -4.717 3.210 34.007 1.00 80.56 71 ARG A O 1
ATOM 572 N N . ASP A 1 72 ? -3.175 3.756 35.551 1.00 79.00 72 ASP A N 1
ATOM 573 C CA . ASP A 1 72 ? -2.136 2.870 35.021 1.00 79.00 72 ASP A CA 1
ATOM 574 C C . ASP A 1 72 ? -2.472 1.389 35.273 1.00 79.00 72 ASP A C 1
ATOM 576 O O . ASP A 1 72 ? -2.299 0.559 34.378 1.00 79.00 72 ASP A O 1
ATOM 580 N N . LEU A 1 73 ? -3.067 1.057 36.424 1.00 74.88 73 LEU A N 1
ATOM 581 C CA . LEU A 1 73 ? -3.585 -0.289 36.710 1.00 74.88 73 LEU A CA 1
ATOM 582 C C . LEU A 1 73 ? -4.745 -0.676 35.778 1.00 74.88 73 LEU A C 1
ATOM 584 O O . LEU A 1 73 ? -4.786 -1.796 35.266 1.00 74.88 73 LEU A O 1
ATOM 588 N N . ARG A 1 74 ? -5.654 0.264 35.489 1.00 73.44 74 ARG A N 1
ATOM 589 C CA . ARG A 1 74 ? -6.740 0.056 34.515 1.00 73.44 74 ARG A CA 1
ATOM 590 C C . ARG A 1 74 ? -6.232 -0.127 33.086 1.00 73.44 74 ARG A C 1
ATOM 592 O O . ARG A 1 74 ? -6.849 -0.860 32.323 1.00 73.44 74 ARG A O 1
ATOM 599 N N . ARG A 1 75 ? -5.125 0.523 32.710 1.00 71.94 75 ARG A N 1
ATOM 600 C CA . ARG A 1 75 ? -4.512 0.363 31.382 1.00 71.94 75 ARG A CA 1
ATOM 601 C C . ARG A 1 75 ? -3.841 -0.994 31.214 1.00 71.94 75 ARG A C 1
ATOM 603 O O . ARG A 1 75 ? -4.027 -1.603 30.170 1.00 71.94 75 ARG A O 1
ATOM 610 N N . LYS A 1 76 ? -3.134 -1.487 32.237 1.00 68.88 76 LYS A N 1
ATOM 611 C CA . LYS A 1 76 ? -2.511 -2.821 32.202 1.00 68.88 76 LYS A CA 1
ATOM 612 C C . LYS A 1 76 ? -3.549 -3.935 32.045 1.00 68.88 76 LYS A C 1
ATOM 614 O O . LYS A 1 76 ? -3.389 -4.783 31.183 1.00 68.88 76 LYS A O 1
ATOM 619 N N . LYS A 1 77 ? -4.672 -3.855 32.770 1.00 64.81 77 LYS A N 1
ATOM 620 C CA . LYS A 1 77 ? -5.790 -4.807 32.619 1.00 64.81 77 LYS A CA 1
ATOM 621 C C . LYS A 1 77 ? -6.538 -4.718 31.283 1.00 64.81 77 LYS A C 1
ATOM 623 O O . LYS A 1 77 ? -7.288 -5.624 30.962 1.00 64.81 77 LYS A O 1
ATOM 628 N N . LYS A 1 78 ? -6.374 -3.635 30.516 1.00 68.44 78 LYS A N 1
ATOM 629 C CA . LYS A 1 78 ? -7.039 -3.456 29.213 1.00 68.44 78 LYS A CA 1
ATOM 630 C C . LYS A 1 78 ? -6.257 -4.047 28.037 1.00 68.44 78 LYS A C 1
ATOM 632 O O . LYS A 1 78 ? -6.789 -4.055 26.934 1.00 68.44 78 LYS A O 1
ATOM 637 N N . GLY A 1 79 ? -5.003 -4.451 28.251 1.00 71.75 79 GLY A N 1
ATOM 638 C CA . GLY A 1 79 ? -4.138 -4.985 27.196 1.00 71.75 79 GLY A CA 1
ATOM 639 C C . GLY A 1 79 ? -4.295 -6.487 26.959 1.00 71.75 79 GLY A C 1
ATO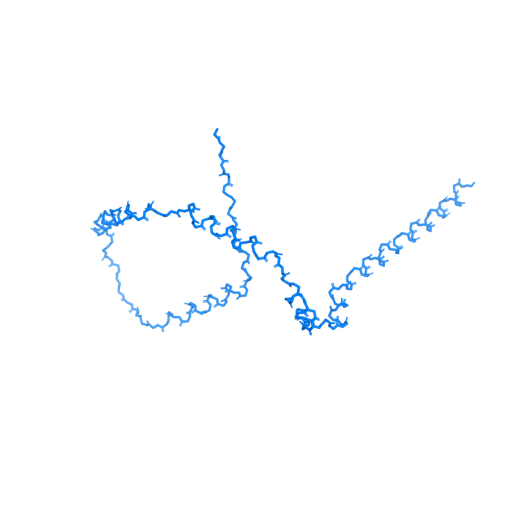M 640 O O . GLY A 1 79 ? -3.957 -6.962 25.882 1.00 71.75 79 GLY A O 1
ATOM 641 N N . GLU A 1 80 ? -4.823 -7.221 27.935 1.00 80.31 80 GLU A N 1
ATOM 642 C CA . GLU A 1 80 ? -5.016 -8.668 27.850 1.00 80.31 80 GLU A CA 1
ATOM 643 C C . GLU A 1 80 ? -6.492 -8.941 27.539 1.00 80.31 80 GLU A C 1
ATOM 645 O O . GLU A 1 80 ? -7.342 -8.921 28.428 1.00 80.31 80 GLU A O 1
ATOM 650 N N . LEU A 1 81 ? -6.812 -9.120 26.253 1.00 82.06 81 LEU A N 1
ATOM 651 C CA . LEU A 1 81 ? -8.123 -9.620 25.831 1.00 82.06 81 LEU A CA 1
ATOM 652 C C . LEU A 1 81 ? -8.248 -11.066 26.320 1.00 82.06 81 LEU A C 1
ATOM 654 O O . LEU A 1 81 ? -7.381 -11.891 26.022 1.00 82.06 81 LEU A O 1
ATOM 658 N N . SER A 1 82 ? -9.298 -11.374 27.085 1.00 87.31 82 SER A N 1
ATOM 659 C CA . SER A 1 82 ? -9.530 -12.754 27.520 1.00 87.31 82 SER A CA 1
ATOM 660 C C . SER A 1 82 ? -9.740 -13.653 26.297 1.00 87.31 82 SER A C 1
ATOM 662 O O . SER A 1 82 ? -10.248 -13.202 25.268 1.00 87.31 82 SER A O 1
ATOM 664 N N . GLN A 1 83 ? -9.370 -14.934 26.389 1.00 88.81 83 GLN A N 1
ATOM 665 C CA . GLN A 1 83 ? -9.570 -15.868 25.271 1.00 88.81 83 GLN A CA 1
ATOM 666 C C . GLN A 1 83 ? -11.037 -15.933 24.823 1.00 88.81 83 GLN A C 1
ATOM 668 O O . GLN A 1 83 ? -11.313 -16.020 23.631 1.00 88.81 83 GLN A O 1
ATOM 673 N N . GLU A 1 84 ? -11.973 -15.800 25.762 1.00 88.62 84 GLU A N 1
ATOM 674 C CA . GLU A 1 84 ? -13.409 -15.722 25.480 1.00 88.62 84 GLU A CA 1
ATOM 675 C C . GLU A 1 84 ? -13.771 -14.480 24.652 1.00 88.62 84 GLU A C 1
ATOM 677 O O . GLU A 1 84 ? -14.543 -14.575 23.701 1.00 88.62 84 GLU A O 1
ATOM 682 N N . GLN A 1 85 ? -13.172 -13.320 24.950 1.00 86.62 85 GLN A N 1
ATOM 683 C CA . GLN A 1 85 ? -13.361 -12.106 24.150 1.00 86.62 85 GLN A CA 1
ATOM 684 C C . GLN A 1 85 ? -12.772 -12.247 22.746 1.00 86.62 85 GLN A C 1
ATOM 686 O O . GLN A 1 85 ? -13.370 -11.764 21.790 1.00 86.62 85 GLN A O 1
ATOM 691 N N . ILE A 1 86 ? -11.627 -12.918 22.602 1.00 87.00 86 ILE A N 1
ATOM 692 C CA . ILE A 1 86 ? -11.024 -13.183 21.290 1.00 87.00 86 ILE A CA 1
ATOM 693 C C . ILE A 1 86 ? -11.935 -14.100 20.467 1.00 87.00 86 ILE A C 1
ATOM 695 O O . ILE A 1 86 ? -12.238 -13.784 19.319 1.00 87.00 86 ILE A O 1
ATOM 699 N N . ALA A 1 87 ? -12.421 -15.195 21.055 1.00 90.81 87 ALA A N 1
ATOM 700 C CA . ALA A 1 87 ? -13.354 -16.107 20.396 1.00 90.81 87 ALA A CA 1
ATOM 701 C C . ALA A 1 87 ? -14.660 -15.398 19.989 1.00 90.81 87 ALA A C 1
ATOM 703 O O . ALA A 1 87 ? -15.182 -15.620 18.895 1.00 90.81 87 ALA A O 1
ATOM 704 N N . TYR A 1 88 ? -15.157 -14.489 20.831 1.00 89.94 88 TYR A N 1
ATOM 705 C CA . TYR A 1 88 ? -16.327 -13.671 20.523 1.00 89.94 88 TYR A CA 1
ATOM 706 C C . TYR A 1 88 ? -16.082 -12.699 19.355 1.00 89.94 88 TYR A C 1
ATOM 708 O O . TYR A 1 88 ? -16.913 -12.597 18.456 1.00 89.94 88 TYR A O 1
ATOM 716 N N . LEU A 1 89 ? -14.932 -12.017 19.327 1.00 86.69 89 LEU A N 1
ATOM 717 C CA . LEU A 1 89 ? -14.568 -11.093 18.243 1.00 86.69 89 LEU A CA 1
ATOM 718 C C . LEU A 1 89 ? -14.310 -11.812 16.913 1.00 86.69 89 LEU A C 1
ATOM 720 O O . LEU A 1 89 ? -14.600 -11.262 15.858 1.00 86.69 89 LEU A O 1
ATOM 724 N N . LEU A 1 90 ? -13.778 -13.035 16.954 1.00 85.94 90 LEU A N 1
ATOM 725 C CA . LEU A 1 90 ? -13.562 -13.850 15.755 1.00 85.94 90 LEU A CA 1
ATOM 726 C C . LEU A 1 90 ? -14.864 -14.434 15.197 1.00 85.94 90 LEU A C 1
ATOM 728 O O . LEU A 1 90 ? -14.976 -14.613 13.989 1.00 85.94 90 LEU A O 1
ATOM 732 N N . SER A 1 91 ? -15.841 -14.726 16.058 1.00 92.00 91 SER A N 1
ATOM 733 C CA . SER A 1 91 ? -17.159 -15.220 15.633 1.00 92.00 91 SER A CA 1
ATOM 734 C C . SER A 1 91 ? -18.088 -14.116 15.120 1.00 92.00 91 SER A C 1
ATOM 736 O O . SER A 1 91 ? -19.043 -14.422 14.413 1.00 92.00 91 SER A O 1
ATOM 738 N N . HIS A 1 92 ? -17.795 -12.848 15.425 1.00 90.06 92 HIS A N 1
ATOM 739 C CA . HIS A 1 92 ? -18.546 -11.684 14.951 1.00 90.06 92 HIS A CA 1
ATOM 740 C C . HIS A 1 92 ? -17.593 -10.708 14.248 1.00 90.06 92 HIS A C 1
ATOM 742 O O . HIS A 1 92 ? -17.155 -9.733 14.872 1.00 90.06 92 HIS A O 1
ATOM 748 N N . PRO A 1 93 ? -17.234 -10.963 12.973 1.00 85.12 93 PRO A N 1
ATOM 749 C CA . PRO A 1 93 ? -16.337 -10.085 12.237 1.00 85.12 93 PRO A CA 1
ATOM 750 C C . PRO A 1 93 ? -16.907 -8.665 12.232 1.00 85.12 93 PRO A C 1
ATOM 752 O O . PRO A 1 93 ? -18.028 -8.415 11.800 1.00 85.12 93 PRO A O 1
ATOM 755 N N . THR A 1 94 ? -16.131 -7.715 12.745 1.00 82.19 94 THR A N 1
ATOM 756 C CA . THR A 1 94 ? -16.570 -6.321 12.905 1.00 82.19 94 THR A CA 1
ATOM 757 C C . THR A 1 94 ? -16.634 -5.556 11.585 1.00 82.19 94 THR A C 1
ATOM 759 O O . THR A 1 94 ? -17.163 -4.446 11.549 1.00 82.19 94 THR A O 1
ATOM 762 N N . LYS A 1 95 ? -16.100 -6.136 10.504 1.00 82.81 95 LYS A N 1
ATOM 763 C CA . LYS A 1 95 ? -16.193 -5.615 9.145 1.00 82.81 95 LYS A CA 1
ATOM 764 C C . LYS A 1 95 ? -16.051 -6.759 8.144 1.00 82.81 95 LYS A C 1
ATOM 766 O O . LYS A 1 95 ? -14.983 -7.360 8.045 1.00 82.81 95 LYS A O 1
ATOM 771 N N . GLU A 1 96 ? -17.106 -7.027 7.389 1.00 84.38 96 GLU A N 1
ATOM 772 C CA . GLU A 1 96 ? -16.988 -7.776 6.141 1.00 84.38 96 GLU A CA 1
ATOM 773 C C . GLU A 1 96 ? -16.449 -6.801 5.093 1.00 84.38 96 GLU A C 1
ATOM 775 O O . GLU A 1 96 ? -17.072 -5.780 4.809 1.00 84.38 96 GLU A O 1
ATOM 780 N N . VAL A 1 97 ? -15.227 -7.043 4.615 1.00 86.38 97 VAL A N 1
ATOM 781 C CA . VAL A 1 97 ? -14.607 -6.193 3.595 1.00 86.38 97 VAL A CA 1
ATOM 782 C C . VAL A 1 97 ? -14.956 -6.776 2.238 1.00 86.38 97 VAL A C 1
ATOM 784 O O . VAL A 1 97 ? -14.553 -7.897 1.931 1.00 86.38 97 VAL A O 1
ATOM 787 N N . ASP A 1 98 ? -15.701 -6.015 1.443 1.00 94.75 98 ASP A N 1
ATOM 788 C CA . ASP A 1 98 ? -16.019 -6.404 0.073 1.00 94.75 98 ASP A CA 1
ATOM 789 C C . ASP A 1 98 ? -14.762 -6.362 -0.812 1.00 94.75 98 ASP A C 1
ATOM 791 O O . ASP A 1 98 ? -13.842 -5.563 -0.599 1.00 94.75 98 ASP A O 1
ATOM 795 N N . GLU A 1 99 ? -14.718 -7.212 -1.838 1.00 93.81 99 GLU A N 1
ATOM 796 C CA . GLU A 1 99 ? -13.562 -7.301 -2.734 1.00 93.81 99 GLU A CA 1
ATOM 797 C C . GLU A 1 99 ? -13.330 -5.976 -3.479 1.00 93.81 99 GLU A C 1
ATOM 799 O O . GLU A 1 99 ? -12.186 -5.570 -3.706 1.00 93.81 99 GLU A O 1
ATOM 804 N N . ASN A 1 100 ? -14.409 -5.262 -3.807 1.00 93.38 100 ASN A N 1
ATOM 805 C CA . ASN A 1 100 ? -14.324 -3.956 -4.453 1.00 93.38 100 ASN A CA 1
ATOM 806 C C . ASN A 1 100 ? -13.685 -2.912 -3.529 1.00 93.38 100 ASN A C 1
ATOM 808 O O . ASN A 1 100 ? -12.807 -2.167 -3.962 1.00 93.38 100 ASN A O 1
ATOM 812 N N . GLU A 1 101 ? -14.041 -2.915 -2.241 1.00 93.44 101 GLU A N 1
ATOM 813 C CA . GLU A 1 101 ? -13.471 -1.992 -1.254 1.00 93.44 101 GLU A CA 1
ATOM 814 C C . GLU A 1 101 ? -11.966 -2.247 -1.053 1.00 93.44 101 GLU A C 1
ATOM 816 O O . GLU A 1 101 ? -11.165 -1.311 -0.984 1.00 93.44 101 GLU A O 1
ATOM 821 N N . LEU A 1 102 ? -11.558 -3.521 -1.032 1.00 94.06 102 LEU A N 1
ATOM 822 C CA . LEU A 1 102 ? -10.149 -3.924 -1.006 1.00 94.06 102 LEU A CA 1
ATOM 823 C C . LEU A 1 102 ? -9.388 -3.431 -2.241 1.00 94.06 102 LEU A C 1
ATOM 825 O O . LEU A 1 102 ? -8.266 -2.936 -2.117 1.00 94.06 102 LEU A O 1
ATOM 829 N N . ARG A 1 103 ? -9.972 -3.546 -3.436 1.00 94.75 103 ARG A N 1
ATOM 830 C CA . ARG A 1 103 ? -9.334 -3.070 -4.673 1.00 94.75 103 ARG A CA 1
ATOM 831 C C . ARG A 1 103 ? -9.208 -1.554 -4.716 1.00 94.75 103 ARG A C 1
ATOM 833 O O . ARG A 1 103 ? -8.175 -1.071 -5.176 1.00 94.75 103 ARG A O 1
ATOM 840 N N . ASP A 1 104 ? -10.187 -0.816 -4.213 1.00 94.88 104 ASP A N 1
ATOM 841 C CA . ASP A 1 104 ? -10.101 0.643 -4.140 1.00 94.88 104 ASP A CA 1
ATOM 842 C C . ASP A 1 104 ? -9.020 1.088 -3.152 1.00 94.88 104 ASP A C 1
ATOM 844 O O . ASP A 1 104 ? -8.193 1.946 -3.472 1.00 94.88 104 ASP A O 1
ATOM 848 N N . GLN A 1 105 ? -8.960 0.452 -1.978 1.00 94.75 105 GLN A N 1
ATOM 849 C CA . GLN A 1 105 ? -7.988 0.808 -0.947 1.00 94.75 105 GLN A CA 1
ATOM 850 C C . GLN A 1 105 ? -6.572 0.354 -1.282 1.00 94.75 105 GLN A C 1
ATOM 852 O O . GLN A 1 105 ? -5.641 1.089 -0.996 1.00 94.75 105 GLN A O 1
ATOM 857 N N . TYR A 1 106 ? -6.374 -0.813 -1.897 1.00 96.31 106 TYR A N 1
ATOM 858 C CA . TYR A 1 106 ? -5.037 -1.378 -2.135 1.00 96.31 106 TYR A CA 1
ATOM 859 C C . TYR A 1 106 ? -4.605 -1.370 -3.604 1.00 96.31 106 TYR A C 1
ATOM 861 O O . TYR A 1 106 ? -3.461 -1.704 -3.920 1.00 96.31 106 TYR A O 1
ATOM 869 N N . GLY A 1 107 ? -5.469 -0.945 -4.526 1.00 96.19 107 GLY A N 1
ATOM 870 C CA . GLY A 1 107 ? -5.175 -0.927 -5.959 1.00 96.19 107 GLY A CA 1
ATOM 871 C C . GLY A 1 107 ? -3.983 -0.044 -6.322 1.00 96.19 107 GLY A C 1
ATOM 872 O O . GLY A 1 107 ? -3.284 -0.324 -7.297 1.00 96.19 107 GLY A O 1
ATOM 873 N N . TYR A 1 108 ? -3.694 0.986 -5.521 1.00 96.81 108 TYR A N 1
ATOM 874 C CA . TYR A 1 108 ? -2.509 1.822 -5.712 1.00 96.81 108 TYR A CA 1
ATOM 875 C C . TYR A 1 108 ? -1.203 1.033 -5.534 1.00 96.81 108 TYR A C 1
ATOM 877 O O . TYR A 1 108 ? -0.262 1.269 -6.283 1.00 96.81 108 TYR A O 1
ATOM 885 N N . VAL A 1 109 ? -1.156 0.056 -4.618 1.00 97.62 109 VAL A N 1
ATOM 886 C CA . VAL A 1 109 ? 0.033 -0.780 -4.378 1.00 97.62 109 VAL A CA 1
ATOM 887 C C . VAL A 1 109 ? 0.328 -1.624 -5.610 1.00 97.62 109 VAL A C 1
ATOM 889 O O . VAL A 1 109 ? 1.459 -1.696 -6.079 1.00 97.62 109 VAL A O 1
ATOM 892 N N . VAL A 1 110 ? -0.714 -2.227 -6.185 1.00 96.75 110 VAL A N 1
ATOM 893 C CA . VAL A 1 110 ? -0.583 -3.037 -7.400 1.00 96.75 110 VAL A CA 1
ATOM 894 C C . VAL A 1 110 ? -0.137 -2.167 -8.578 1.00 96.75 110 VAL A C 1
ATOM 896 O O . VAL A 1 110 ? 0.700 -2.593 -9.373 1.00 96.75 110 VAL A O 1
ATOM 899 N N . LYS A 1 111 ? -0.668 -0.944 -8.694 1.00 97.31 111 LYS A N 1
ATOM 900 C CA . LYS A 1 111 ? -0.243 0.021 -9.721 1.00 97.31 111 LYS A CA 1
ATOM 901 C C . LYS A 1 111 ? 1.226 0.417 -9.554 1.00 97.31 111 LYS A C 1
ATOM 903 O O . LYS A 1 111 ? 1.951 0.429 -10.543 1.00 97.31 111 LYS A O 1
ATOM 908 N N . ASP A 1 112 ? 1.667 0.684 -8.330 1.00 98.06 112 ASP A N 1
ATOM 909 C CA . ASP A 1 112 ? 3.054 1.052 -8.038 1.00 98.06 112 ASP A CA 1
ATOM 910 C C . ASP A 1 112 ? 4.025 -0.088 -8.378 1.00 98.06 112 ASP A C 1
ATOM 912 O O . ASP A 1 112 ? 4.977 0.103 -9.133 1.00 98.06 112 ASP A O 1
ATOM 916 N N . LEU A 1 113 ? 3.706 -1.316 -7.956 1.00 98.19 113 LEU A N 1
ATOM 917 C CA . LEU A 1 113 ? 4.495 -2.505 -8.294 1.00 98.19 113 LEU A CA 1
ATOM 918 C C . LEU A 1 113 ? 4.600 -2.731 -9.807 1.00 98.19 113 LEU A C 1
ATOM 920 O O . LEU A 1 113 ? 5.669 -3.083 -10.307 1.00 98.19 113 LEU A O 1
ATOM 924 N N . ARG A 1 114 ? 3.514 -2.507 -10.557 1.00 98.19 114 ARG A N 1
ATOM 925 C CA . ARG A 1 114 ? 3.535 -2.598 -12.025 1.00 98.19 114 ARG A CA 1
ATOM 926 C C . ARG A 1 114 ? 4.451 -1.547 -12.640 1.00 98.19 114 ARG A C 1
ATOM 928 O O . ARG A 1 114 ? 5.239 -1.880 -13.519 1.00 98.19 114 ARG A O 1
ATOM 935 N N . ASN A 1 115 ? 4.381 -0.307 -12.167 1.00 98.25 115 ASN A N 1
ATOM 936 C CA . ASN A 1 115 ? 5.227 0.772 -12.669 1.00 98.25 115 ASN A CA 1
ATOM 937 C C . ASN A 1 115 ? 6.708 0.522 -12.355 1.00 98.25 115 ASN A C 1
ATOM 939 O O . ASN A 1 115 ? 7.549 0.663 -13.243 1.00 98.25 115 ASN A O 1
ATOM 943 N N . MET A 1 116 ? 7.031 0.080 -11.134 1.00 98.38 116 MET A N 1
ATOM 944 C CA . MET A 1 116 ? 8.396 -0.308 -10.766 1.00 98.38 116 MET A CA 1
ATOM 945 C C . MET A 1 116 ? 8.901 -1.480 -11.616 1.00 98.38 116 MET A C 1
ATOM 947 O O . MET A 1 116 ? 10.036 -1.451 -12.091 1.00 98.38 116 MET A O 1
ATOM 951 N N . GLY A 1 117 ? 8.052 -2.480 -11.870 1.00 98.50 117 GLY A N 1
ATOM 952 C CA . GLY A 1 117 ? 8.382 -3.613 -12.735 1.00 98.50 117 GLY A CA 1
ATOM 953 C C . GLY A 1 117 ? 8.659 -3.202 -14.184 1.00 98.50 117 GLY A C 1
ATOM 954 O O . GLY A 1 117 ? 9.640 -3.655 -14.772 1.00 98.50 117 GLY A O 1
ATOM 955 N N . LEU A 1 118 ? 7.846 -2.305 -14.750 1.00 98.69 118 LEU A N 1
ATOM 956 C CA . LEU A 1 118 ? 8.050 -1.778 -16.104 1.00 98.69 118 LEU A CA 1
ATOM 957 C C . LEU A 1 118 ? 9.361 -0.999 -16.226 1.00 98.69 118 LEU A C 1
ATOM 959 O O . LEU A 1 118 ? 10.100 -1.198 -17.189 1.00 98.69 118 LEU A O 1
ATOM 963 N N . LEU A 1 119 ? 9.679 -0.151 -15.246 1.00 98.56 119 LEU A N 1
ATOM 964 C CA . LEU A 1 119 ? 10.948 0.577 -15.219 1.00 98.56 119 LEU A CA 1
ATOM 965 C C . LEU A 1 119 ? 12.148 -0.367 -15.130 1.00 98.56 119 LEU A C 1
ATOM 967 O O . LEU A 1 119 ? 13.123 -0.188 -15.858 1.00 98.56 119 LEU A O 1
ATOM 971 N N . ALA A 1 120 ? 12.070 -1.388 -14.275 1.00 98.62 120 ALA A N 1
ATOM 972 C CA . ALA A 1 120 ? 13.121 -2.392 -14.156 1.00 98.62 120 ALA A CA 1
ATOM 973 C C . ALA A 1 120 ? 13.326 -3.153 -15.476 1.00 98.62 120 ALA A C 1
ATOM 975 O O . ALA A 1 120 ? 14.459 -3.299 -15.931 1.00 98.62 120 ALA A O 1
ATOM 976 N N . ALA A 1 121 ? 12.239 -3.575 -16.129 1.00 98.69 121 ALA A N 1
ATOM 977 C CA . ALA A 1 121 ? 12.300 -4.235 -17.429 1.00 98.69 121 ALA A CA 1
ATOM 978 C C . ALA A 1 121 ? 12.922 -3.326 -18.502 1.00 98.69 121 ALA A C 1
ATOM 980 O O . ALA A 1 121 ? 13.805 -3.762 -19.240 1.00 98.69 121 ALA A O 1
ATOM 981 N N . ALA A 1 122 ? 12.522 -2.052 -18.552 1.00 98.69 122 ALA A N 1
ATOM 982 C CA . ALA A 1 122 ? 13.092 -1.077 -19.477 1.00 98.69 122 ALA A CA 1
ATOM 983 C C . ALA A 1 122 ? 14.601 -0.890 -19.251 1.00 98.69 122 ALA A C 1
ATOM 985 O O . ALA A 1 122 ? 15.371 -0.906 -20.209 1.00 98.69 122 ALA A O 1
ATOM 986 N N . LEU A 1 123 ? 15.041 -0.782 -17.994 1.00 98.56 123 LEU A N 1
ATOM 987 C CA . LEU A 1 123 ? 16.462 -0.691 -17.653 1.00 98.56 123 LEU A CA 1
ATOM 988 C C . LEU A 1 123 ? 17.247 -1.926 -18.099 1.00 98.56 123 LEU A C 1
ATOM 990 O O . LEU A 1 123 ? 18.318 -1.779 -18.679 1.00 98.56 123 LEU A O 1
ATOM 994 N N . ILE A 1 124 ? 16.716 -3.131 -17.882 1.00 98.75 124 ILE A N 1
ATOM 995 C CA . ILE A 1 124 ? 17.360 -4.373 -18.335 1.00 98.75 124 ILE A CA 1
ATOM 996 C C . ILE A 1 124 ? 17.553 -4.357 -19.855 1.00 98.75 124 ILE A C 1
ATOM 998 O O . ILE A 1 124 ? 18.640 -4.672 -20.336 1.00 98.75 124 ILE A O 1
ATOM 1002 N N . VAL A 1 125 ? 16.535 -3.943 -20.614 1.00 98.69 125 VAL A N 1
ATOM 1003 C CA . VAL A 1 125 ? 16.631 -3.833 -22.078 1.00 98.69 125 VAL A CA 1
ATOM 1004 C C . VAL A 1 125 ? 17.718 -2.838 -22.486 1.00 98.69 125 VAL A C 1
ATOM 1006 O O . VAL A 1 125 ? 18.534 -3.149 -23.352 1.00 98.69 125 VAL A O 1
ATOM 1009 N N . VAL A 1 126 ? 17.782 -1.673 -21.837 1.00 98.62 126 VAL A N 1
ATOM 1010 C CA . VAL A 1 126 ? 18.831 -0.673 -22.093 1.00 98.62 126 VAL A CA 1
ATOM 1011 C C . VAL A 1 126 ? 20.224 -1.247 -21.827 1.00 98.62 126 VAL A C 1
ATOM 1013 O O . VAL A 1 126 ? 21.127 -1.037 -22.635 1.00 98.62 126 VAL A O 1
ATOM 1016 N N . LEU A 1 127 ? 20.407 -2.005 -20.742 1.00 98.38 127 LEU A N 1
ATOM 1017 C CA . LEU A 1 127 ? 21.690 -2.636 -20.421 1.00 98.38 127 LEU A CA 1
ATOM 1018 C C . LEU A 1 127 ? 22.106 -3.677 -21.465 1.00 98.38 127 LEU A C 1
ATOM 1020 O O . LEU A 1 127 ? 23.278 -3.727 -21.827 1.00 98.38 127 LEU A O 1
ATOM 1024 N N . ILE A 1 128 ? 21.163 -4.475 -21.974 1.00 98.44 128 ILE A N 1
ATOM 1025 C CA . ILE A 1 128 ? 21.436 -5.450 -23.039 1.00 98.44 128 ILE A CA 1
ATOM 1026 C C . ILE A 1 128 ? 21.895 -4.730 -24.310 1.00 98.44 128 ILE A C 1
ATOM 1028 O O . ILE A 1 128 ? 22.905 -5.106 -24.895 1.00 98.44 128 ILE A O 1
ATOM 1032 N N . VAL A 1 129 ? 21.194 -3.668 -24.718 1.00 98.50 129 VAL A N 1
ATOM 1033 C CA . VAL A 1 129 ? 21.568 -2.882 -25.904 1.00 98.50 129 VAL A CA 1
ATOM 1034 C C . VAL A 1 129 ? 22.941 -2.238 -25.722 1.00 98.50 129 VAL A C 1
ATOM 1036 O O . VAL A 1 129 ? 23.768 -2.313 -26.623 1.00 98.50 129 VAL A O 1
ATOM 1039 N N . ALA A 1 130 ? 23.213 -1.649 -24.555 1.00 98.25 130 ALA A N 1
ATOM 1040 C CA . ALA A 1 130 ? 24.518 -1.074 -24.254 1.00 98.25 130 ALA A CA 1
ATOM 1041 C C . ALA A 1 130 ? 25.627 -2.134 -24.335 1.00 98.25 130 ALA A C 1
ATOM 1043 O O . ALA A 1 130 ? 26.637 -1.909 -24.995 1.00 98.25 130 ALA A O 1
ATOM 1044 N N . ALA A 1 131 ? 25.420 -3.307 -23.732 1.00 98.00 131 ALA A N 1
ATOM 1045 C CA . ALA A 1 131 ? 26.379 -4.404 -23.799 1.00 98.00 131 ALA A CA 1
ATOM 1046 C C . ALA A 1 131 ? 26.664 -4.839 -25.245 1.00 98.00 131 ALA A C 1
ATOM 1048 O O . ALA A 1 131 ? 27.813 -5.089 -25.573 1.00 98.00 131 ALA A O 1
ATOM 1049 N N . LEU A 1 132 ? 25.659 -4.871 -26.125 1.00 97.56 132 LEU A N 1
ATOM 1050 C CA . LEU A 1 132 ? 25.850 -5.224 -27.537 1.00 97.56 132 LEU A CA 1
ATOM 1051 C C . LEU A 1 132 ? 26.584 -4.153 -28.358 1.00 97.56 132 LEU A C 1
ATOM 1053 O O . LEU A 1 132 ? 27.133 -4.477 -29.403 1.00 97.56 132 LEU A O 1
ATOM 1057 N N . VAL A 1 133 ? 26.552 -2.888 -27.932 1.00 98.12 133 VAL A N 1
ATOM 1058 C CA . VAL A 1 133 ? 27.232 -1.781 -28.628 1.00 98.12 133 VAL A CA 1
ATOM 1059 C C . VAL A 1 133 ? 28.674 -1.608 -28.146 1.00 98.12 133 VAL A C 1
ATOM 1061 O O . VAL A 1 133 ? 29.533 -1.208 -28.926 1.00 98.12 133 VAL A O 1
ATOM 1064 N N . PHE A 1 134 ? 28.933 -1.852 -26.860 1.00 94.56 134 PHE A N 1
ATOM 1065 C CA . PHE A 1 134 ? 30.253 -1.663 -26.250 1.00 94.56 134 PHE A CA 1
ATOM 1066 C C . PHE A 1 134 ? 31.158 -2.903 -26.301 1.00 94.56 134 PHE A C 1
ATOM 1068 O O . PHE A 1 134 ? 32.342 -2.778 -25.987 1.00 94.56 134 PHE A O 1
ATOM 1075 N N . VAL A 1 135 ? 30.616 -4.071 -26.656 1.00 86.31 135 VAL A N 1
ATOM 1076 C CA . VAL A 1 135 ? 31.372 -5.309 -26.922 1.00 86.31 135 VAL A CA 1
ATOM 1077 C C . VAL A 1 135 ? 31.715 -5.384 -28.402 1.00 86.31 135 VAL A C 1
ATOM 1079 O O . VAL A 1 135 ? 32.903 -5.639 -28.698 1.00 86.31 135 VAL A O 1
#

Sequence (135 aa):
MARRKSRKKSPNIPQDVLEQARQENGDVAEDENAQSEETATENEAVVAVERRSRRRRRRSSQPSAARKAERDLRRKKKGELSQEQIAYLLSHPTKEVDENELRDQYGYVVKDLRNMGLLAAALIVVLIVAALVFV

Mean predicted 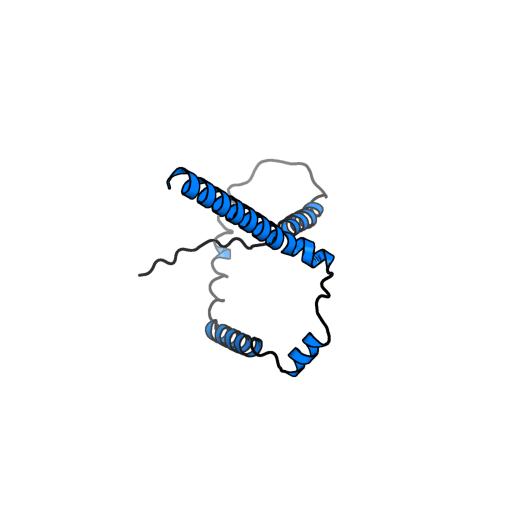aligned error: 20.36 Å

pLDDT: mean 75.02, std 18.7, range [38.72, 98.75]